Protein AF-A0A7S0RY29-F1 (afdb_monomer)

Structure (mmCIF, N/CA/C/O backbone):
data_AF-A0A7S0RY29-F1
#
_entry.id   AF-A0A7S0RY29-F1
#
loop_
_atom_site.group_PDB
_atom_site.id
_atom_site.type_symbol
_atom_site.label_atom_id
_atom_site.label_alt_id
_atom_site.label_comp_id
_atom_site.label_asym_id
_atom_site.label_entity_id
_atom_site.label_seq_id
_atom_site.pdbx_PDB_ins_code
_atom_site.Cartn_x
_atom_site.Cartn_y
_atom_site.Cartn_z
_atom_site.occupancy
_atom_site.B_iso_or_equiv
_atom_site.auth_seq_id
_atom_site.auth_comp_id
_atom_site.auth_asym_id
_atom_site.auth_atom_id
_atom_site.pdbx_PDB_model_num
ATOM 1 N N . GLU A 1 1 ? -33.280 8.550 38.405 1.00 62.25 1 GLU A N 1
ATOM 2 C CA . GLU A 1 1 ? -32.597 7.295 38.808 1.00 62.25 1 GLU A CA 1
ATOM 3 C C . GLU A 1 1 ? -31.683 7.374 40.043 1.00 62.25 1 GLU A C 1
ATOM 5 O O . GLU A 1 1 ? -31.258 6.324 40.507 1.00 62.25 1 GLU A O 1
ATOM 10 N N . LEU A 1 2 ? -31.363 8.556 40.596 1.00 63.81 2 LEU A N 1
ATOM 11 C CA . LEU A 1 2 ? -30.436 8.679 41.744 1.00 63.81 2 LEU A CA 1
ATOM 12 C C . LEU A 1 2 ? -31.112 9.072 43.069 1.00 63.81 2 LEU A C 1
ATOM 14 O O . LEU A 1 2 ? -30.532 8.877 44.129 1.00 63.81 2 LEU A O 1
ATOM 18 N N . GLY A 1 3 ? -32.338 9.603 43.023 1.00 67.25 3 GLY A N 1
ATOM 19 C CA . GLY A 1 3 ? -32.993 10.244 44.171 1.00 67.25 3 GLY A CA 1
ATOM 20 C C . GLY A 1 3 ? -33.421 9.327 45.324 1.00 67.25 3 GLY A C 1
ATOM 21 O O . GLY A 1 3 ? -33.945 9.834 46.305 1.00 67.25 3 GLY A O 1
ATOM 22 N N . GLY A 1 4 ? -33.217 8.008 45.223 1.00 82.62 4 GLY A N 1
ATOM 23 C CA . GLY A 1 4 ? -33.586 7.030 46.260 1.00 82.62 4 GLY A CA 1
ATOM 24 C C . GLY A 1 4 ? -32.445 6.113 46.708 1.00 82.62 4 GLY A C 1
ATOM 25 O O . GLY A 1 4 ? -32.696 5.125 47.389 1.00 82.62 4 GLY A O 1
ATOM 26 N N . MET A 1 5 ? -31.206 6.389 46.292 1.00 86.06 5 MET A N 1
ATOM 27 C CA . MET A 1 5 ? -30.058 5.537 46.610 1.00 86.06 5 MET A CA 1
ATOM 28 C C . MET A 1 5 ? -29.444 5.904 47.959 1.00 86.06 5 MET A C 1
ATOM 30 O O . MET A 1 5 ? -29.300 7.078 48.297 1.00 86.06 5 MET A O 1
ATOM 34 N N . THR A 1 6 ? -29.030 4.890 48.716 1.00 90.12 6 THR A N 1
ATOM 35 C CA . THR A 1 6 ? -28.281 5.105 49.956 1.00 90.12 6 THR A CA 1
ATOM 36 C C . THR A 1 6 ? -26.881 5.657 49.653 1.00 90.12 6 THR A C 1
ATOM 38 O O . THR A 1 6 ? -26.354 5.460 48.551 1.00 90.12 6 THR A O 1
ATOM 41 N N . PRO A 1 7 ? -26.213 6.299 50.627 1.00 86.81 7 PRO A N 1
ATOM 42 C CA . PRO A 1 7 ? -24.844 6.787 50.448 1.00 86.81 7 PRO A CA 1
ATOM 43 C C . PRO A 1 7 ? -23.861 5.697 49.988 1.00 86.81 7 PRO A C 1
ATOM 45 O O . PRO A 1 7 ? -22.971 5.965 49.183 1.00 86.81 7 PRO A O 1
ATOM 48 N N . GLY A 1 8 ? -24.046 4.454 50.451 1.00 91.19 8 GLY A N 1
ATOM 49 C CA . GLY A 1 8 ? -23.242 3.307 50.019 1.00 91.19 8 GLY A CA 1
ATOM 50 C C . GLY A 1 8 ? -23.459 2.962 48.544 1.00 91.19 8 GLY A C 1
ATOM 51 O O . GLY A 1 8 ? -22.493 2.845 47.794 1.00 91.19 8 GLY A O 1
ATOM 52 N N . GLN A 1 9 ? -24.720 2.907 48.106 1.00 87.88 9 GLN A N 1
ATOM 53 C CA . GLN A 1 9 ? -25.080 2.644 46.708 1.00 87.88 9 GLN A CA 1
ATOM 54 C C . GLN A 1 9 ? -24.578 3.746 45.764 1.00 87.88 9 GLN A C 1
ATOM 56 O O . GLN A 1 9 ? -24.099 3.455 44.668 1.00 87.88 9 GLN A O 1
ATOM 61 N N . LEU A 1 10 ? -24.634 5.010 46.196 1.00 89.31 10 LEU A N 1
ATOM 62 C CA . LEU A 1 10 ? -24.080 6.141 45.446 1.00 89.31 10 LEU A CA 1
ATOM 63 C C . LEU A 1 10 ? -22.563 6.019 45.281 1.00 89.31 10 LEU A C 1
ATOM 65 O O . LEU A 1 10 ? -22.044 6.224 44.183 1.00 89.31 10 LEU A O 1
ATOM 69 N N . LYS A 1 11 ? -21.853 5.647 46.351 1.00 92.19 11 LYS A N 1
ATOM 70 C CA . LYS A 1 11 ? -20.397 5.472 46.325 1.00 92.19 11 LYS A CA 1
ATOM 71 C C . LYS A 1 11 ? -19.980 4.328 45.403 1.00 92.19 11 LYS A C 1
ATOM 73 O O . LYS A 1 11 ? -19.025 4.470 44.644 1.00 92.19 11 LYS A O 1
ATOM 78 N N . GLU A 1 12 ? -20.714 3.222 45.430 1.00 93.25 12 GLU A N 1
ATOM 79 C CA . GLU A 1 12 ? -20.450 2.066 44.576 1.00 93.25 12 GLU A CA 1
ATOM 80 C C . GLU A 1 12 ? -20.734 2.358 43.099 1.00 93.25 12 GLU A C 1
ATOM 82 O O . GLU A 1 12 ? -19.894 2.081 42.243 1.00 93.25 12 GLU A O 1
ATOM 87 N N . ARG A 1 13 ? -21.850 3.032 42.792 1.00 91.12 13 ARG A N 1
ATOM 88 C CA . ARG A 1 13 ? -22.167 3.462 41.421 1.00 91.12 13 ARG A CA 1
ATOM 89 C C . ARG A 1 13 ? -21.156 4.485 40.897 1.00 91.12 13 ARG A C 1
ATOM 91 O O . ARG A 1 13 ? -20.759 4.406 39.737 1.00 91.12 13 ARG A O 1
ATOM 98 N N . GLY A 1 14 ? -20.701 5.405 41.751 1.00 93.94 14 GLY A N 1
ATOM 99 C CA . GLY A 1 14 ? -19.629 6.348 41.430 1.00 93.94 14 GLY A CA 1
ATOM 100 C C . GLY A 1 14 ? -18.310 5.640 41.121 1.00 93.94 14 GLY A C 1
ATOM 101 O O . GLY A 1 14 ? -17.666 5.954 40.124 1.00 93.94 14 GLY A O 1
ATOM 102 N N . ARG A 1 15 ? -17.941 4.629 41.915 1.00 95.69 15 ARG A N 1
ATOM 103 C CA . ARG A 1 15 ? -16.751 3.809 41.659 1.00 95.69 15 ARG A CA 1
ATOM 104 C C . ARG A 1 15 ? -16.855 3.056 40.332 1.00 95.69 15 ARG A C 1
ATOM 106 O O . ARG A 1 15 ? -15.938 3.140 39.524 1.00 95.69 15 ARG A O 1
ATOM 113 N N . ALA A 1 16 ? -17.988 2.401 40.080 1.00 95.44 16 ALA A N 1
ATOM 114 C CA . ALA A 1 16 ? -18.231 1.681 38.832 1.00 95.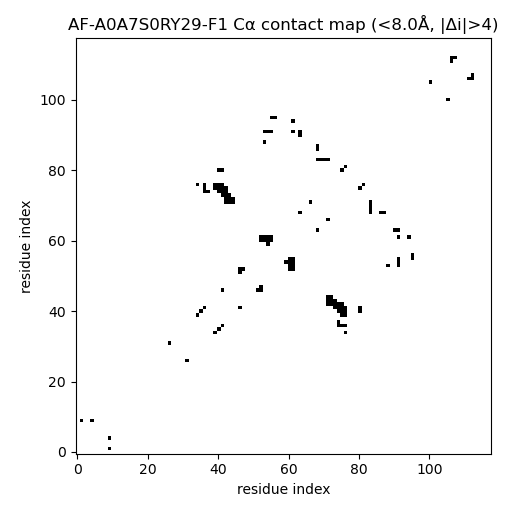44 16 ALA A CA 1
ATOM 115 C C . ALA A 1 16 ? -18.156 2.604 37.604 1.00 95.44 16 ALA A C 1
ATOM 117 O O . ALA A 1 16 ? -17.597 2.224 36.576 1.00 95.44 16 ALA A O 1
ATOM 118 N N . PHE A 1 17 ? -18.682 3.829 37.712 1.00 96.00 17 PHE A N 1
ATOM 119 C CA . PHE A 1 17 ? -18.562 4.826 36.652 1.00 96.00 17 PHE A CA 1
ATOM 120 C C . PHE A 1 17 ? -17.105 5.225 36.408 1.00 96.00 17 PHE A C 1
ATOM 122 O O . PHE A 1 17 ? -16.663 5.219 35.261 1.00 96.00 17 PHE A O 1
ATOM 129 N N . THR A 1 18 ? -16.356 5.543 37.467 1.00 96.94 18 THR A N 1
ATOM 130 C CA . THR A 1 18 ? -14.945 5.933 37.357 1.00 96.94 18 THR A CA 1
ATOM 131 C C . THR A 1 18 ? -14.111 4.824 36.724 1.00 96.94 18 THR A C 1
ATOM 133 O O . THR A 1 18 ? -13.371 5.090 35.778 1.00 96.94 18 THR A O 1
ATOM 136 N N . ASP A 1 19 ? -14.282 3.576 37.164 1.00 97.12 19 ASP A N 1
ATOM 137 C CA . ASP A 1 19 ? -13.571 2.426 36.597 1.00 97.12 19 ASP A CA 1
ATOM 138 C C . ASP A 1 19 ? -13.928 2.223 35.116 1.00 97.12 19 ASP A C 1
ATOM 140 O O . ASP A 1 19 ? -13.043 2.050 34.270 1.00 97.12 19 ASP A O 1
ATOM 144 N N . ALA A 1 20 ? -15.215 2.312 34.764 1.00 96.19 20 ALA A N 1
ATOM 145 C CA . ALA A 1 20 ? -15.667 2.194 33.380 1.00 96.19 20 ALA A CA 1
ATOM 146 C C . ALA A 1 20 ? -15.129 3.328 32.491 1.00 96.19 20 ALA A C 1
ATOM 148 O O . ALA A 1 20 ? -14.713 3.081 31.356 1.00 96.19 20 ALA A O 1
ATOM 149 N N . PHE A 1 21 ? -15.117 4.563 32.998 1.00 96.75 21 PHE A N 1
ATOM 150 C CA . PHE A 1 21 ? -14.587 5.724 32.292 1.00 96.75 21 PHE A CA 1
ATOM 151 C C . PHE A 1 21 ? -13.085 5.587 32.053 1.00 96.75 21 PHE A C 1
ATOM 153 O O . PHE A 1 21 ? -12.646 5.706 30.911 1.00 96.75 21 PHE A O 1
ATOM 160 N N . LEU A 1 22 ? -12.302 5.274 33.090 1.00 96.56 22 LEU A N 1
ATOM 161 C CA . LEU A 1 22 ? -10.850 5.122 32.978 1.00 96.56 22 LEU A CA 1
ATOM 162 C C . LEU A 1 22 ? -10.471 3.966 32.047 1.00 96.56 22 LEU A C 1
ATOM 164 O O . LEU A 1 22 ? -9.554 4.107 31.236 1.00 96.56 22 LEU A O 1
ATOM 168 N N . THR A 1 23 ? -11.214 2.858 32.093 1.00 93.81 23 THR A N 1
ATOM 169 C CA . THR A 1 23 ? -11.026 1.727 31.173 1.00 93.81 23 THR A CA 1
ATOM 170 C C . THR A 1 23 ? -11.247 2.152 29.721 1.00 93.81 23 THR A C 1
ATOM 172 O O . THR A 1 23 ? -10.404 1.903 28.858 1.00 93.81 23 THR A O 1
ATOM 175 N N . ARG A 1 24 ? -12.360 2.841 29.437 1.00 90.88 24 ARG A N 1
ATOM 176 C CA . ARG A 1 24 ? -12.674 3.325 28.084 1.00 90.88 24 ARG A CA 1
ATOM 177 C C . ARG A 1 24 ? -11.694 4.397 27.614 1.00 90.88 24 ARG A C 1
ATOM 179 O O . ARG A 1 24 ? -11.263 4.339 26.470 1.00 90.88 24 ARG A O 1
ATOM 186 N N . LEU A 1 25 ? -11.305 5.329 28.483 1.00 93.25 25 LEU A N 1
ATOM 187 C CA . LEU A 1 25 ? -10.307 6.356 28.179 1.00 93.25 25 LEU A CA 1
ATOM 188 C C . LEU A 1 25 ? -8.965 5.718 27.813 1.00 93.25 25 LEU A C 1
ATOM 190 O O . LEU A 1 25 ? -8.356 6.097 26.818 1.00 93.25 25 LE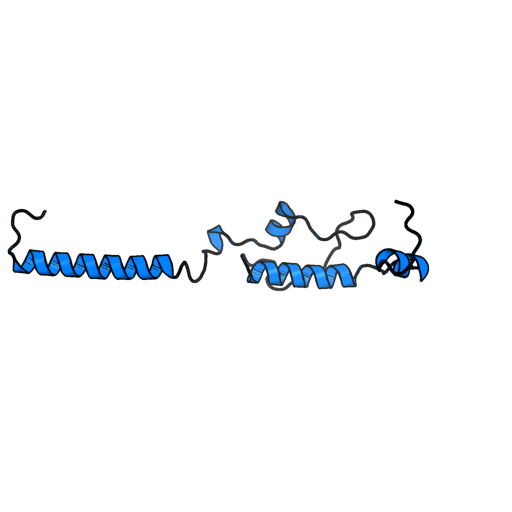U A O 1
ATOM 194 N N 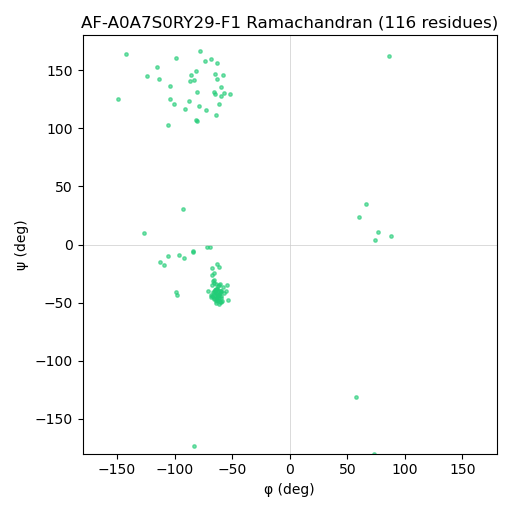. SER A 1 26 ? -8.546 4.705 28.571 1.00 89.62 26 SER A N 1
ATOM 195 C CA . SER A 1 26 ? -7.314 3.964 28.301 1.00 89.62 26 SER A CA 1
ATOM 196 C C . SER A 1 26 ? -7.364 3.273 26.940 1.00 89.62 26 SER A C 1
ATOM 198 O O . SER A 1 26 ? -6.397 3.356 26.192 1.00 89.62 26 SER A O 1
ATOM 200 N N . LEU A 1 27 ? -8.494 2.651 26.579 1.00 84.06 27 LEU A N 1
ATOM 201 C CA . LEU A 1 27 ? -8.699 2.053 25.252 1.00 84.06 27 LEU A CA 1
ATOM 202 C C . LEU A 1 27 ? -8.655 3.094 24.128 1.00 84.06 27 LEU A C 1
ATOM 204 O O . LEU A 1 27 ? -8.030 2.851 23.102 1.00 84.06 27 LEU A O 1
ATOM 208 N N . VAL A 1 28 ? -9.280 4.257 24.324 1.00 84.38 28 VAL A N 1
ATOM 209 C CA . VAL A 1 28 ? -9.269 5.346 23.336 1.00 84.38 28 VAL A CA 1
ATOM 210 C C . VAL A 1 28 ? -7.855 5.888 23.132 1.00 84.38 28 VAL A C 1
ATOM 212 O O . VAL A 1 28 ? -7.424 6.020 21.991 1.00 84.38 28 VAL A O 1
ATOM 215 N N . LEU A 1 29 ? -7.115 6.150 24.214 1.00 84.81 29 LEU A N 1
ATOM 216 C CA . LEU A 1 29 ? -5.732 6.638 24.148 1.00 84.81 29 LEU A CA 1
ATOM 217 C C . LEU A 1 29 ? -4.783 5.618 23.512 1.00 84.81 29 LEU A C 1
ATOM 219 O O . LEU A 1 29 ? -3.854 6.001 22.808 1.00 84.81 29 LEU A O 1
ATOM 223 N N . ARG A 1 30 ? -5.027 4.319 23.726 1.00 82.12 30 ARG A N 1
ATOM 224 C CA . ARG A 1 30 ? -4.290 3.240 23.051 1.00 82.12 30 ARG A CA 1
ATOM 225 C C . ARG A 1 30 ? -4.580 3.171 21.551 1.00 82.12 30 ARG A C 1
ATOM 227 O O . ARG A 1 30 ? -3.795 2.574 20.820 1.00 82.12 30 ARG A O 1
ATOM 234 N N . GLY A 1 31 ? -5.701 3.741 21.114 1.00 70.25 31 GLY A N 1
ATOM 235 C CA . GLY A 1 31 ? -6.233 3.580 19.769 1.00 70.25 31 GLY A CA 1
ATOM 236 C C . GLY A 1 31 ? -6.851 2.197 19.538 1.00 70.25 31 GLY A C 1
ATOM 237 O O . GLY A 1 31 ? -6.886 1.326 20.409 1.00 70.25 31 GLY A O 1
ATOM 238 N N . THR A 1 32 ? -7.358 1.978 18.327 1.00 64.25 32 THR A N 1
ATOM 239 C CA . THR A 1 32 ? -7.783 0.644 17.888 1.00 64.25 32 THR A CA 1
ATOM 240 C C . THR A 1 32 ? -6.547 -0.159 17.489 1.00 64.25 32 THR A C 1
ATOM 242 O O . THR A 1 32 ? -5.830 0.220 16.570 1.00 64.25 32 THR A O 1
ATOM 245 N N . ALA A 1 33 ? -6.293 -1.283 18.172 1.00 63.28 33 ALA A N 1
ATOM 246 C CA . ALA A 1 33 ? -5.163 -2.171 17.857 1.00 63.28 33 ALA A CA 1
ATOM 247 C C . ALA A 1 33 ? -5.243 -2.761 16.433 1.00 63.28 33 ALA A C 1
ATOM 249 O O . ALA A 1 33 ? -4.231 -3.179 15.879 1.00 63.28 33 ALA A O 1
ATOM 250 N N . GLY A 1 34 ? -6.437 -2.756 15.835 1.00 71.00 34 GLY A N 1
ATOM 251 C CA . GLY A 1 34 ? -6.651 -2.972 14.413 1.00 71.00 34 GLY A CA 1
ATOM 252 C C . GLY A 1 34 ? -7.880 -2.194 13.956 1.00 71.00 34 GLY A C 1
ATOM 253 O O . GLY A 1 34 ? -8.959 -2.337 14.534 1.00 71.00 34 GLY A O 1
ATOM 254 N N . ALA A 1 35 ? -7.723 -1.354 12.936 1.00 72.19 35 ALA A N 1
ATOM 255 C CA . ALA A 1 35 ? -8.855 -0.792 12.225 1.00 72.19 35 ALA A CA 1
ATOM 256 C C . ALA A 1 35 ? -9.650 -1.935 11.547 1.00 72.19 35 ALA A C 1
ATOM 258 O O . ALA A 1 35 ? -9.049 -2.900 11.063 1.00 72.19 35 ALA A O 1
ATOM 259 N N . PRO A 1 36 ? -10.989 -1.867 11.507 1.00 82.69 36 PRO A N 1
ATOM 260 C CA . PRO A 1 36 ? -11.793 -2.870 10.819 1.00 82.69 36 PRO A CA 1
ATOM 261 C C . PRO A 1 36 ? -11.459 -2.907 9.315 1.00 82.69 36 PRO A C 1
ATOM 263 O O . PRO A 1 36 ? -11.581 -1.893 8.619 1.00 82.69 36 PRO A O 1
ATOM 266 N N . THR A 1 37 ? -11.012 -4.061 8.805 1.00 83.81 37 THR A N 1
ATOM 267 C CA . THR A 1 37 ? -10.649 -4.243 7.383 1.00 83.81 37 THR A CA 1
ATOM 268 C C . THR A 1 37 ? -11.856 -4.111 6.459 1.00 83.81 37 THR A C 1
ATOM 270 O O . THR A 1 37 ? -11.711 -3.727 5.303 1.00 83.81 37 THR A O 1
ATOM 273 N N . ASP A 1 38 ? -13.058 -4.364 6.967 1.00 87.62 38 ASP A N 1
ATOM 274 C CA . ASP A 1 38 ? -14.324 -4.165 6.271 1.00 87.62 38 ASP A CA 1
ATOM 275 C C . ASP A 1 38 ? -14.641 -2.680 6.017 1.00 87.62 38 ASP A C 1
ATOM 277 O O . ASP A 1 38 ? -15.324 -2.342 5.046 1.00 87.62 38 ASP A O 1
ATOM 281 N N . LYS A 1 39 ? -14.114 -1.783 6.855 1.00 87.62 39 LYS A N 1
ATOM 282 C CA . LYS A 1 39 ? -14.316 -0.338 6.722 1.00 87.62 39 LYS A CA 1
ATOM 283 C C . LYS A 1 39 ? -13.159 0.360 6.017 1.00 87.62 39 LYS A C 1
ATOM 285 O O . LYS A 1 39 ? -13.395 1.229 5.184 1.00 87.62 39 LYS A O 1
ATOM 290 N N . PHE A 1 40 ? -11.928 -0.001 6.365 1.00 88.31 40 PHE A N 1
ATOM 291 C CA . PHE A 1 40 ? -10.730 0.719 5.921 1.00 88.31 40 PHE A CA 1
ATOM 292 C C . PHE A 1 40 ? -9.852 -0.080 4.965 1.00 88.31 40 PHE A C 1
ATOM 294 O O . PHE A 1 40 ? -8.970 0.498 4.343 1.00 88.31 40 PHE A O 1
ATOM 301 N N . GLY A 1 41 ? -10.064 -1.392 4.869 1.00 93.56 41 GLY A N 1
ATOM 302 C CA . GLY A 1 41 ? -9.249 -2.259 4.034 1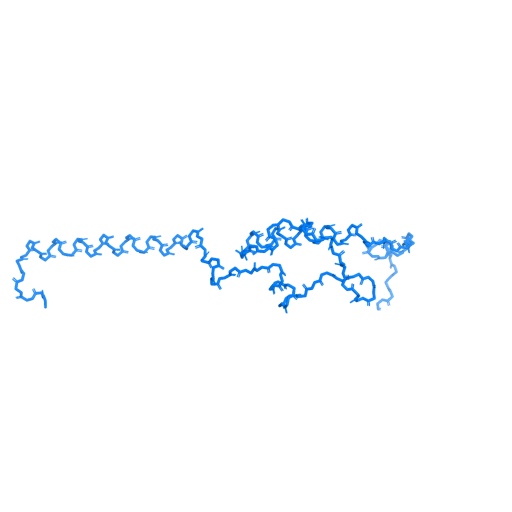.00 93.56 41 GLY A CA 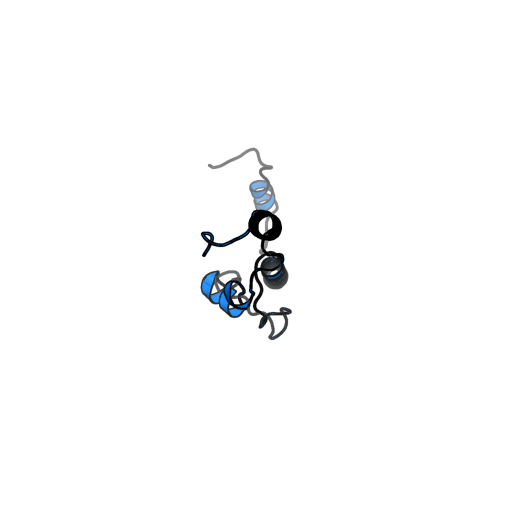1
ATOM 303 C C . GLY A 1 41 ? -9.657 -2.231 2.566 1.00 93.56 41 GLY A C 1
ATOM 304 O O . GLY A 1 41 ? -10.838 -2.117 2.232 1.00 93.56 41 GLY A O 1
ATOM 305 N N . GLU A 1 42 ? -8.670 -2.430 1.708 1.00 95.69 42 GLU A N 1
ATOM 306 C CA . GLU A 1 42 ? -8.786 -2.498 0.254 1.00 95.69 42 GLU A CA 1
ATOM 307 C C . GLU A 1 42 ? -8.223 -3.810 -0.267 1.00 95.69 42 GLU A C 1
ATOM 309 O O . GLU A 1 42 ? -7.246 -4.335 0.274 1.00 95.69 42 GLU A O 1
ATOM 314 N N . THR A 1 43 ? -8.837 -4.350 -1.311 1.00 95.94 43 THR A N 1
ATOM 315 C CA . THR A 1 43 ? -8.203 -5.358 -2.164 1.00 95.94 43 THR A CA 1
ATOM 316 C C . THR A 1 43 ? -7.222 -4.685 -3.125 1.00 95.94 43 THR A C 1
ATOM 318 O O . THR A 1 43 ? -7.259 -3.471 -3.302 1.00 95.94 43 THR A O 1
ATOM 321 N N . LEU A 1 44 ? -6.364 -5.463 -3.785 1.00 94.56 44 LEU A N 1
ATOM 322 C CA . LEU A 1 44 ? -5.476 -4.934 -4.826 1.00 94.56 44 LEU A CA 1
ATOM 323 C C . LEU A 1 44 ? -6.262 -4.253 -5.963 1.00 94.56 44 LEU A C 1
ATOM 325 O O . LEU A 1 44 ? -5.845 -3.228 -6.488 1.00 94.56 44 LEU A O 1
ATOM 329 N N . ALA A 1 45 ? -7.434 -4.791 -6.311 1.00 94.31 45 ALA A N 1
ATOM 330 C CA . ALA A 1 45 ? -8.298 -4.191 -7.324 1.00 94.31 45 ALA A CA 1
ATOM 331 C C . ALA A 1 45 ? -8.833 -2.815 -6.886 1.00 94.31 45 ALA A C 1
ATOM 333 O O . ALA A 1 45 ? -8.892 -1.896 -7.700 1.00 94.31 45 ALA A O 1
ATOM 334 N N . ASP A 1 46 ? -9.181 -2.658 -5.604 1.00 95.69 46 ASP A N 1
ATOM 335 C CA . ASP A 1 46 ? -9.598 -1.363 -5.051 1.00 95.69 46 ASP A CA 1
ATOM 336 C C . ASP A 1 46 ? -8.435 -0.358 -5.068 1.00 95.69 46 ASP A C 1
ATOM 338 O O . ASP A 1 46 ? -8.623 0.799 -5.450 1.00 95.69 46 ASP A O 1
ATOM 342 N N . GLU A 1 47 ? -7.225 -0.817 -4.725 1.00 94.25 47 GLU A N 1
ATOM 343 C CA . GLU A 1 47 ? -5.998 -0.011 -4.772 1.00 94.25 47 GLU A CA 1
ATOM 344 C C . GLU A 1 47 ? -5.739 0.513 -6.182 1.00 94.25 47 GLU A C 1
ATOM 346 O O . GLU A 1 47 ? -5.546 1.713 -6.363 1.00 94.25 47 GLU A O 1
ATOM 351 N N . HIS A 1 48 ? -5.814 -0.352 -7.197 1.00 93.69 48 HIS A N 1
ATOM 352 C CA . HIS A 1 48 ? -5.654 0.051 -8.595 1.00 93.69 48 HIS A CA 1
ATOM 353 C C . HIS A 1 48 ? -6.763 0.984 -9.070 1.00 93.69 48 HIS A C 1
ATOM 355 O O . HIS A 1 48 ? -6.487 1.939 -9.793 1.00 93.69 48 HIS A O 1
ATOM 361 N N . ALA A 1 49 ? -8.007 0.749 -8.649 1.00 93.69 49 ALA A N 1
ATOM 362 C CA . ALA A 1 49 ? -9.135 1.590 -9.030 1.00 93.69 49 ALA A CA 1
ATOM 363 C C . ALA A 1 49 ? -9.032 3.014 -8.457 1.00 93.69 49 ALA A C 1
ATOM 365 O O . ALA A 1 49 ? -9.491 3.962 -9.095 1.00 93.69 49 ALA A O 1
ATOM 366 N N . ARG A 1 50 ? -8.447 3.178 -7.262 1.00 92.06 50 ARG A N 1
ATOM 367 C CA . ARG A 1 50 ? -8.350 4.483 -6.583 1.00 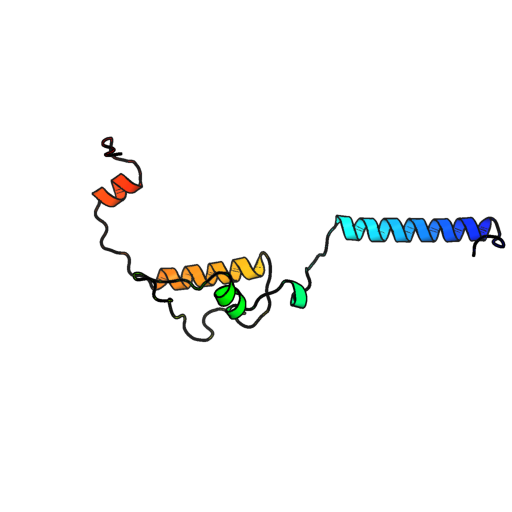92.06 50 ARG A CA 1
ATOM 368 C C . ARG A 1 50 ? -7.004 5.177 -6.757 1.00 92.06 50 ARG A C 1
ATOM 370 O O . ARG A 1 50 ? -6.974 6.395 -6.902 1.00 92.06 50 ARG A O 1
ATOM 377 N N . GLY A 1 51 ? -5.910 4.424 -6.695 1.00 88.81 51 GLY A N 1
ATOM 378 C CA . GLY A 1 51 ? -4.532 4.920 -6.730 1.00 88.81 51 GLY A CA 1
ATOM 379 C C . GLY A 1 51 ? -3.805 4.683 -8.054 1.00 88.81 51 GLY A C 1
ATOM 380 O O . GLY A 1 51 ? -2.736 5.252 -8.260 1.00 88.81 51 GLY A O 1
ATOM 381 N N . GLY A 1 52 ? -4.389 3.892 -8.957 1.00 90.88 52 GLY A N 1
ATOM 382 C CA . GLY A 1 52 ? -3.753 3.469 -10.201 1.00 90.88 52 GLY A CA 1
ATOM 383 C C . GLY A 1 52 ? -2.894 2.214 -10.033 1.00 90.88 52 GLY A C 1
ATOM 384 O O . GLY A 1 52 ? -2.525 1.823 -8.928 1.00 90.88 52 GLY A O 1
ATOM 385 N N . ALA A 1 53 ? -2.594 1.572 -11.159 1.00 90.38 53 ALA A N 1
ATOM 386 C CA . ALA A 1 53 ? -1.650 0.462 -11.245 1.00 90.38 53 ALA A CA 1
ATOM 387 C C . ALA A 1 53 ? -0.284 0.960 -11.737 1.00 90.38 53 ALA A C 1
ATOM 389 O O . ALA A 1 53 ? -0.194 2.014 -12.375 1.00 90.38 53 ALA A O 1
ATOM 390 N N . PHE A 1 54 ? 0.779 0.192 -11.493 1.00 91.69 54 PHE A N 1
ATOM 391 C CA . PHE A 1 54 ? 2.093 0.527 -12.041 1.00 91.69 54 PHE A CA 1
ATOM 392 C C . PHE A 1 54 ? 2.091 0.425 -13.567 1.00 91.69 54 PHE A C 1
ATOM 394 O O . PHE A 1 54 ? 1.661 -0.574 -14.147 1.00 91.69 54 PHE A O 1
ATOM 401 N N . THR A 1 55 ? 2.600 1.465 -14.221 1.00 90.94 55 THR A N 1
ATOM 402 C CA . THR A 1 55 ? 2.698 1.551 -15.680 1.00 90.94 55 THR A CA 1
ATOM 403 C C . THR A 1 55 ? 4.150 1.546 -16.126 1.00 90.94 55 THR A C 1
ATOM 405 O O . THR A 1 55 ? 5.004 2.164 -15.492 1.00 90.94 55 THR A O 1
ATOM 408 N N . GLY A 1 56 ? 4.419 0.880 -17.242 1.00 85.56 56 GLY A N 1
ATOM 409 C CA . GLY A 1 56 ? 5.719 0.888 -17.891 1.00 85.56 56 GLY A CA 1
ATOM 410 C C . GLY A 1 56 ? 5.908 2.108 -18.796 1.00 85.56 56 GLY A C 1
ATOM 411 O O . GLY A 1 56 ? 5.051 3.001 -18.857 1.00 85.56 56 GLY A O 1
ATOM 412 N N . PRO A 1 57 ? 7.025 2.137 -19.542 1.00 80.44 57 PRO A N 1
ATOM 413 C CA . PRO A 1 57 ? 7.262 3.137 -20.575 1.00 80.44 57 PRO A CA 1
ATOM 414 C C . PRO A 1 57 ? 6.079 3.206 -21.553 1.00 80.44 57 PRO A C 1
ATOM 416 O O . PRO A 1 57 ? 5.617 2.183 -22.054 1.00 80.44 57 PRO A O 1
ATOM 419 N N . GLY A 1 58 ? 5.564 4.411 -21.804 1.00 82.19 58 GLY A N 1
ATOM 420 C CA . GLY A 1 58 ? 4.394 4.623 -22.667 1.00 82.19 58 GLY A CA 1
ATOM 421 C C . GLY A 1 58 ? 3.034 4.551 -21.962 1.00 82.19 58 GLY A C 1
ATOM 422 O O . GLY A 1 58 ? 2.010 4.596 -22.637 1.00 82.19 58 GLY A O 1
ATOM 423 N N . GLY A 1 59 ? 2.997 4.460 -20.626 1.00 84.44 59 GLY A N 1
ATOM 424 C CA . GLY A 1 59 ? 1.753 4.544 -19.846 1.00 84.44 59 GLY A CA 1
ATOM 425 C C . GLY A 1 59 ? 0.894 3.276 -19.881 1.00 84.44 59 GLY A C 1
ATOM 426 O O . GLY A 1 59 ? -0.248 3.288 -19.428 1.00 84.44 59 GLY A O 1
ATOM 427 N N . VAL A 1 60 ? 1.433 2.175 -20.407 1.00 86.38 60 VAL A N 1
ATOM 428 C CA . VAL A 1 60 ? 0.760 0.873 -20.427 1.00 86.38 60 VAL A CA 1
ATOM 429 C C . VAL A 1 60 ? 0.921 0.206 -19.064 1.00 86.38 60 VAL A C 1
ATOM 431 O O . VAL A 1 60 ? 2.030 0.148 -18.532 1.00 86.38 60 VAL A O 1
ATOM 434 N N . ALA A 1 61 ? -0.173 -0.300 -18.493 1.00 86.19 61 ALA A N 1
ATOM 435 C CA . ALA A 1 61 ? -0.143 -1.023 -17.224 1.00 86.19 61 ALA A CA 1
ATOM 436 C C . ALA A 1 61 ? 0.762 -2.262 -17.309 1.00 86.19 61 ALA A C 1
ATOM 438 O O . ALA A 1 61 ? 0.701 -3.026 -18.274 1.00 86.19 61 ALA A O 1
ATOM 439 N N . ILE A 1 62 ? 1.592 -2.464 -16.288 1.00 88.88 62 ILE A N 1
ATOM 440 C CA . ILE A 1 62 ? 2.477 -3.623 -16.188 1.00 88.88 62 ILE A CA 1
ATOM 441 C C . ILE A 1 62 ? 1.655 -4.792 -15.656 1.00 88.88 62 ILE A C 1
ATOM 443 O O . ILE A 1 62 ? 1.280 -4.827 -14.485 1.00 88.88 62 ILE A O 1
ATOM 447 N N . ALA A 1 63 ? 1.352 -5.746 -16.533 1.00 85.06 63 ALA A N 1
ATOM 448 C CA . ALA A 1 63 ? 0.603 -6.933 -16.156 1.00 85.06 63 ALA A CA 1
ATOM 449 C C . ALA A 1 63 ? 1.480 -7.868 -15.313 1.00 85.06 63 ALA A C 1
ATOM 451 O O . ALA A 1 63 ? 2.469 -8.430 -15.787 1.00 85.06 63 ALA A O 1
ATOM 452 N N . LEU A 1 64 ? 1.093 -8.063 -14.055 1.00 85.12 64 LEU A N 1
ATOM 453 C CA . LEU A 1 64 ? 1.676 -9.099 -13.212 1.00 85.12 64 LEU A CA 1
ATOM 454 C C . LEU A 1 64 ? 0.947 -10.430 -13.450 1.00 85.12 64 LEU A C 1
ATOM 456 O O . LEU A 1 64 ? -0.262 -10.417 -13.683 1.00 85.12 64 LEU A O 1
ATOM 460 N N . PRO A 1 65 ? 1.642 -11.582 -13.382 1.00 84.31 65 PRO A N 1
ATOM 461 C CA . PRO A 1 65 ? 0.984 -12.879 -13.496 1.00 84.31 65 PRO A CA 1
ATOM 462 C C . PRO A 1 65 ? -0.101 -13.059 -12.428 1.00 84.31 65 PRO A C 1
ATOM 464 O O . PRO A 1 65 ? 0.054 -12.610 -11.287 1.00 84.31 65 PRO A O 1
ATOM 467 N N . ASP A 1 66 ? -1.176 -13.763 -12.777 1.00 78.25 66 ASP A N 1
ATOM 468 C CA . ASP A 1 66 ? -2.259 -14.044 -11.836 1.00 78.25 66 ASP A CA 1
ATOM 469 C C . ASP A 1 66 ? -1.737 -14.772 -10.593 1.00 78.25 66 ASP A C 1
ATOM 471 O O . ASP A 1 66 ? -1.002 -15.758 -10.669 1.00 78.25 66 ASP A O 1
ATOM 475 N N . GLY A 1 67 ? -2.110 -14.259 -9.420 1.00 81.00 67 GLY A N 1
ATOM 476 C CA . GLY A 1 67 ? -1.670 -14.800 -8.133 1.00 81.00 67 GLY A CA 1
ATOM 477 C C . GLY A 1 67 ? -0.214 -14.497 -7.765 1.00 81.00 67 GLY A C 1
ATOM 478 O O . GLY A 1 67 ? 0.238 -14.953 -6.717 1.00 81.00 67 GLY A O 1
ATOM 479 N N . ALA A 1 68 ? 0.517 -13.713 -8.564 1.00 86.75 68 ALA A N 1
ATOM 480 C CA . ALA A 1 68 ? 1.899 -13.353 -8.253 1.00 86.75 68 ALA A CA 1
ATOM 481 C C . ALA A 1 68 ? 2.011 -12.451 -7.013 1.00 86.75 68 ALA A C 1
ATOM 483 O O . ALA A 1 68 ? 2.990 -12.537 -6.269 1.00 86.75 68 ALA A O 1
ATOM 484 N N . LEU A 1 69 ? 0.994 -11.617 -6.768 1.00 92.00 69 LEU A N 1
ATOM 485 C CA . LEU A 1 69 ? 0.927 -10.781 -5.578 1.00 92.00 69 LEU A CA 1
ATOM 486 C C . LEU A 1 69 ? 0.188 -11.503 -4.439 1.00 92.00 69 LEU A C 1
ATOM 488 O O . LEU A 1 69 ? -1.015 -11.770 -4.560 1.00 92.00 69 LEU A O 1
ATOM 492 N N . PRO A 1 70 ? 0.854 -11.799 -3.309 1.00 90.75 70 PRO A N 1
ATO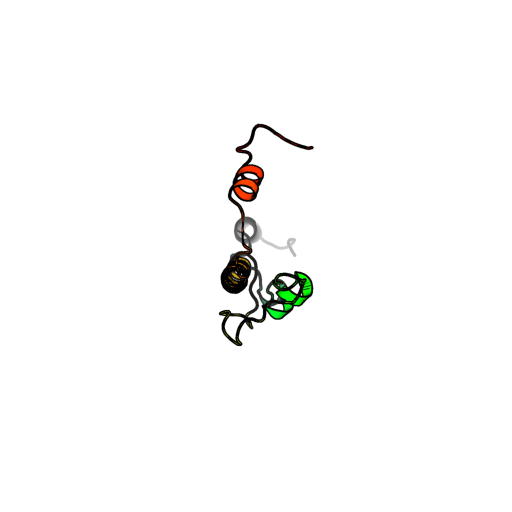M 493 C CA . PRO A 1 70 ? 0.193 -12.426 -2.177 1.00 90.75 70 PRO A CA 1
ATOM 494 C C . PRO A 1 70 ? -0.872 -11.495 -1.594 1.00 90.75 70 PRO A C 1
ATOM 496 O O . PRO A 1 70 ? -0.717 -10.273 -1.558 1.00 90.75 70 PRO A O 1
ATOM 499 N N . ASN A 1 71 ? -1.950 -12.091 -1.082 1.00 93.94 71 ASN A N 1
ATOM 500 C CA . ASN A 1 71 ? -3.053 -11.379 -0.433 1.00 93.94 71 ASN A CA 1
ATOM 501 C C . ASN A 1 71 ? -3.775 -10.367 -1.344 1.00 93.94 71 ASN A C 1
ATOM 503 O O . ASN A 1 71 ? -4.403 -9.444 -0.830 1.00 93.94 71 ASN A O 1
ATOM 507 N N . SER A 1 72 ? -3.722 -10.513 -2.672 1.00 93.94 72 SER A N 1
ATOM 508 C CA . SER A 1 72 ? -4.370 -9.591 -3.622 1.00 93.94 72 SER A CA 1
ATOM 509 C C . SER A 1 72 ? -5.877 -9.426 -3.373 1.00 93.94 72 SER A C 1
ATOM 511 O O . SER A 1 72 ? -6.388 -8.310 -3.388 1.00 93.94 72 SER A O 1
ATOM 513 N N . ALA A 1 73 ? -6.576 -10.517 -3.049 1.00 94.38 73 ALA A N 1
ATOM 514 C CA . ALA A 1 73 ? -8.008 -10.514 -2.737 1.00 94.38 73 ALA A CA 1
ATOM 515 C C . ALA A 1 73 ? -8.340 -10.155 -1.272 1.00 94.38 73 ALA A C 1
ATOM 517 O O . ALA A 1 73 ? -9.511 -10.026 -0.920 1.00 94.38 73 ALA A O 1
ATOM 518 N N . MET A 1 74 ? -7.342 -10.015 -0.390 1.00 94.75 74 MET A N 1
ATOM 519 C CA . MET A 1 74 ? -7.589 -9.664 1.012 1.00 94.75 74 MET A CA 1
ATOM 520 C C . MET A 1 74 ? -7.743 -8.154 1.171 1.00 94.75 74 MET A C 1
ATOM 522 O O . MET A 1 74 ? -6.997 -7.380 0.574 1.00 94.75 74 MET A O 1
ATOM 526 N N . ARG A 1 75 ? -8.662 -7.732 2.043 1.00 95.75 75 ARG A N 1
ATOM 527 C CA . ARG A 1 75 ? -8.825 -6.321 2.407 1.00 95.75 75 ARG A CA 1
ATOM 528 C C . ARG A 1 75 ? -7.779 -5.920 3.442 1.00 95.75 75 ARG A C 1
ATOM 530 O O . ARG A 1 75 ? -7.880 -6.311 4.604 1.00 95.75 75 ARG A O 1
ATOM 537 N N . LEU A 1 76 ? -6.773 -5.162 3.016 1.00 94.44 76 LEU A N 1
ATOM 538 C CA . LEU A 1 76 ? -5.647 -4.707 3.836 1.00 94.44 76 LEU A CA 1
ATOM 539 C C . LEU A 1 76 ? -5.672 -3.183 3.971 1.00 94.44 76 LEU A C 1
ATOM 541 O O . LEU A 1 76 ? -6.178 -2.499 3.091 1.00 94.44 76 LEU A O 1
ATOM 545 N N . TYR A 1 77 ? -5.122 -2.651 5.060 1.00 91.88 77 TYR A N 1
ATOM 546 C CA . TYR A 1 77 ? -4.966 -1.209 5.274 1.00 91.88 77 TYR A CA 1
ATOM 547 C C . TYR A 1 77 ? -3.634 -0.913 5.967 1.00 91.88 77 TYR A C 1
ATOM 549 O O . TYR A 1 77 ? -2.995 -1.805 6.541 1.00 91.88 77 TYR A O 1
ATOM 557 N N . GLY A 1 78 ? -3.221 0.354 5.930 1.00 90.50 78 GLY A N 1
ATOM 558 C CA . GLY A 1 78 ? -2.029 0.828 6.629 1.00 90.50 78 GLY A CA 1
ATOM 559 C C . GLY A 1 78 ? -0.772 0.070 6.194 1.00 90.50 78 GLY A C 1
ATOM 560 O O . GLY A 1 78 ? -0.525 -0.112 5.005 1.00 90.50 78 GLY A O 1
ATOM 561 N N . GLY A 1 79 ? 0.020 -0.403 7.160 1.00 91.56 79 GLY A N 1
ATOM 562 C CA . GLY A 1 79 ? 1.307 -1.051 6.883 1.00 91.56 79 GLY A CA 1
ATOM 563 C C . GLY A 1 79 ? 1.213 -2.326 6.037 1.00 91.56 79 GLY A C 1
ATOM 564 O O . GLY A 1 79 ? 2.089 -2.567 5.212 1.00 91.56 79 GLY A O 1
ATOM 565 N N . ALA A 1 80 ? 0.150 -3.124 6.187 1.00 92.19 80 ALA A N 1
ATOM 566 C CA . ALA A 1 80 ? -0.019 -4.357 5.411 1.00 92.19 80 ALA A CA 1
ATOM 567 C C . ALA A 1 80 ? -0.329 -4.070 3.933 1.00 92.19 80 ALA A C 1
ATOM 569 O O . ALA A 1 80 ? 0.217 -4.722 3.045 1.00 92.19 80 ALA A O 1
ATOM 570 N N . GLN A 1 81 ? -1.163 -3.060 3.679 1.00 93.88 81 GLN A N 1
ATOM 571 C CA . GLN A 1 81 ? -1.446 -2.561 2.334 1.00 93.88 81 GLN A CA 1
ATOM 572 C C . GLN A 1 81 ? -0.195 -1.931 1.708 1.00 93.88 81 GLN A C 1
ATOM 574 O O . GLN A 1 81 ? 0.168 -2.281 0.590 1.00 93.88 81 GLN A O 1
ATOM 579 N N . PHE A 1 82 ? 0.533 -1.091 2.453 1.00 93.69 82 PHE A N 1
ATOM 580 C CA . PHE A 1 82 ? 1.801 -0.528 1.982 1.00 93.69 82 PHE A CA 1
ATOM 581 C C . PHE A 1 82 ? 2.810 -1.624 1.615 1.00 93.69 82 PHE A C 1
ATOM 583 O O . PHE A 1 82 ? 3.464 -1.555 0.579 1.00 93.69 82 PHE A O 1
ATOM 590 N N . HIS A 1 83 ? 2.908 -2.677 2.428 1.00 95.69 83 HIS A N 1
ATOM 591 C CA . HIS A 1 83 ? 3.791 -3.801 2.139 1.00 95.69 83 HIS A CA 1
ATOM 592 C C . HIS A 1 83 ? 3.396 -4.535 0.847 1.00 95.69 83 HIS A C 1
ATOM 594 O O . HIS A 1 83 ? 4.275 -4.926 0.077 1.00 95.69 83 HIS A O 1
ATOM 600 N N . ARG A 1 84 ? 2.092 -4.706 0.582 1.00 95.50 84 ARG A N 1
ATOM 601 C CA . ARG A 1 84 ? 1.594 -5.259 -0.688 1.00 95.50 84 ARG A CA 1
ATOM 602 C C . ARG A 1 84 ? 1.966 -4.358 -1.869 1.00 95.50 84 ARG A C 1
ATOM 604 O O . ARG A 1 84 ? 2.551 -4.861 -2.823 1.00 95.50 84 ARG A O 1
ATOM 611 N N . ALA A 1 85 ? 1.737 -3.050 -1.766 1.00 94.12 85 ALA A N 1
ATOM 612 C CA . ALA A 1 85 ? 2.118 -2.085 -2.799 1.00 94.12 85 ALA A CA 1
ATOM 613 C C . ALA A 1 85 ? 3.635 -2.086 -3.078 1.00 94.12 85 ALA A C 1
ATOM 615 O O . ALA A 1 85 ? 4.062 -2.050 -4.227 1.00 94.12 85 ALA A O 1
ATOM 616 N N . MET A 1 86 ? 4.474 -2.206 -2.044 1.00 94.88 86 MET A N 1
ATOM 617 C CA . MET A 1 86 ? 5.929 -2.316 -2.212 1.00 94.88 86 MET A CA 1
ATOM 618 C C . MET A 1 86 ? 6.356 -3.630 -2.876 1.00 94.88 86 MET A C 1
ATOM 620 O O . MET A 1 86 ? 7.338 -3.648 -3.622 1.00 94.88 86 MET A O 1
ATOM 624 N N . ALA A 1 87 ? 5.652 -4.732 -2.605 1.00 94.19 87 ALA A N 1
ATOM 625 C CA . ALA A 1 87 ? 5.880 -5.992 -3.305 1.00 94.19 87 ALA A CA 1
ATOM 626 C C . ALA A 1 87 ? 5.532 -5.852 -4.792 1.00 94.19 87 ALA A C 1
ATOM 628 O O . ALA A 1 87 ? 6.328 -6.249 -5.641 1.00 94.19 87 ALA A O 1
ATOM 629 N N . GLU A 1 88 ? 4.401 -5.217 -5.095 1.00 94.44 88 GLU A N 1
ATOM 630 C CA . GLU A 1 88 ? 3.973 -4.938 -6.465 1.00 94.44 88 GLU A CA 1
ATOM 631 C C . GLU A 1 88 ? 4.984 -4.069 -7.208 1.00 94.44 88 GLU A C 1
ATOM 633 O O . GLU A 1 88 ? 5.445 -4.449 -8.280 1.00 94.44 88 GLU A O 1
ATOM 638 N N . PHE A 1 89 ? 5.410 -2.962 -6.595 1.00 93.38 89 PHE A N 1
ATOM 639 C CA . PHE A 1 89 ? 6.417 -2.061 -7.148 1.00 93.38 89 PHE A CA 1
ATOM 640 C C . PHE A 1 89 ? 7.705 -2.798 -7.529 1.00 93.38 89 PHE A C 1
ATOM 642 O O . PHE A 1 89 ? 8.219 -2.627 -8.632 1.00 93.38 89 PHE A O 1
ATOM 649 N N . ARG A 1 90 ? 8.227 -3.648 -6.634 1.00 92.75 90 ARG A N 1
ATOM 650 C CA . ARG A 1 90 ? 9.451 -4.423 -6.897 1.00 92.75 90 ARG A CA 1
ATOM 651 C C . ARG A 1 90 ? 9.292 -5.352 -8.094 1.00 92.75 90 ARG A C 1
ATOM 653 O O . ARG A 1 90 ? 10.216 -5.470 -8.894 1.00 92.75 90 ARG A O 1
ATOM 660 N N . MET A 1 91 ? 8.139 -6.006 -8.211 1.00 91.69 91 MET A N 1
ATOM 661 C CA . MET A 1 91 ? 7.846 -6.872 -9.349 1.00 91.69 91 MET A CA 1
ATOM 662 C C . MET A 1 91 ? 7.706 -6.069 -10.640 1.00 91.69 91 MET A C 1
ATOM 664 O O . MET A 1 91 ? 8.289 -6.449 -11.649 1.00 91.69 91 MET A O 1
ATOM 668 N N . ALA A 1 92 ? 6.989 -4.947 -10.591 1.00 91.19 92 ALA A N 1
ATOM 669 C CA . ALA A 1 92 ? 6.759 -4.071 -11.728 1.00 91.19 92 ALA A CA 1
ATOM 670 C C . ALA A 1 92 ? 8.074 -3.493 -12.274 1.00 91.19 92 ALA A C 1
ATOM 672 O O . ALA A 1 92 ? 8.362 -3.643 -13.457 1.00 91.19 92 ALA A O 1
ATOM 673 N N . VAL A 1 93 ? 8.919 -2.914 -11.413 1.00 89.25 93 VAL A N 1
ATOM 674 C CA . VAL A 1 93 ? 10.232 -2.375 -11.815 1.00 89.25 93 VAL A CA 1
ATOM 675 C C . VAL A 1 93 ? 11.146 -3.466 -12.365 1.00 89.25 93 VAL A C 1
ATOM 677 O O . VAL A 1 93 ? 11.871 -3.218 -13.322 1.00 89.25 93 VAL A O 1
ATOM 680 N N . GLY A 1 94 ? 11.076 -4.686 -11.826 1.00 88.25 94 GLY A N 1
ATOM 681 C CA . GLY A 1 94 ? 11.832 -5.826 -12.350 1.00 88.25 94 GLY A CA 1
ATOM 682 C C . GLY A 1 94 ? 11.458 -6.236 -13.781 1.00 88.25 94 GLY A C 1
ATOM 683 O O . GLY A 1 94 ? 12.226 -6.954 -14.416 1.00 88.25 94 GLY A O 1
ATOM 684 N N . GLN A 1 95 ? 10.308 -5.793 -14.297 1.00 86.69 95 GLN A N 1
ATOM 685 C CA . GLN A 1 95 ? 9.880 -6.036 -15.678 1.00 86.69 95 GLN A CA 1
ATOM 686 C C . GLN A 1 95 ? 10.212 -4.882 -16.633 1.00 86.69 95 GLN A C 1
ATOM 688 O O . GLN A 1 95 ? 10.045 -5.025 -17.844 1.00 86.69 95 GLN A O 1
ATOM 693 N N . ILE A 1 96 ? 10.672 -3.739 -16.119 1.00 85.69 96 ILE A N 1
ATOM 694 C CA . ILE A 1 96 ? 11.037 -2.590 -16.947 1.00 85.69 96 ILE A CA 1
ATOM 695 C C . ILE A 1 96 ? 12.495 -2.754 -17.374 1.00 85.69 96 ILE A C 1
ATOM 697 O O . ILE A 1 96 ? 13.391 -2.855 -16.537 1.00 85.69 96 ILE A O 1
ATOM 701 N N . SER A 1 97 ? 12.747 -2.749 -18.686 1.00 83.50 97 SER A N 1
ATOM 702 C CA . SER A 1 97 ? 14.119 -2.647 -19.186 1.00 83.50 97 SER A CA 1
ATOM 703 C C . SER A 1 97 ? 14.686 -1.290 -18.802 1.00 83.50 97 SER A C 1
ATOM 705 O O . SER A 1 97 ? 14.072 -0.259 -19.085 1.00 83.50 97 SER A O 1
ATOM 707 N N . CYS A 1 98 ? 15.872 -1.292 -18.199 1.00 77.38 98 CYS A N 1
ATOM 708 C CA . CYS A 1 98 ? 16.630 -0.063 -18.039 1.00 77.38 98 CYS A CA 1
ATOM 709 C C . CYS A 1 98 ? 16.913 0.501 -19.444 1.00 77.38 98 CYS A C 1
ATOM 711 O O . CYS A 1 98 ? 17.373 -0.265 -20.299 1.00 77.38 98 CYS A O 1
ATOM 713 N N . PRO A 1 99 ? 16.595 1.775 -19.720 1.00 80.69 99 PRO A N 1
ATOM 714 C CA . PRO A 1 99 ? 17.033 2.409 -20.953 1.00 80.69 99 PRO A CA 1
ATOM 715 C C . PRO A 1 99 ? 18.565 2.487 -20.982 1.00 80.69 99 PRO A C 1
ATOM 717 O O . PRO A 1 99 ? 19.214 2.478 -19.933 1.00 80.69 99 PRO A O 1
ATOM 720 N N . ASP A 1 100 ? 19.140 2.575 -22.180 1.00 85.44 100 ASP A N 1
ATOM 721 C CA . ASP A 1 100 ? 20.566 2.859 -22.320 1.00 85.44 100 ASP A CA 1
ATOM 722 C C . ASP A 1 100 ? 20.839 4.259 -21.759 1.00 85.44 100 ASP A C 1
ATOM 724 O O . ASP A 1 100 ? 20.374 5.256 -22.305 1.00 85.44 100 ASP A O 1
ATOM 728 N N . LEU A 1 101 ? 21.557 4.311 -20.637 1.00 86.19 101 LEU A N 1
ATOM 729 C CA . LEU A 1 101 ? 21.948 5.545 -19.963 1.00 86.19 101 LEU A CA 1
ATOM 730 C C . LEU A 1 101 ? 23.424 5.819 -20.237 1.00 86.19 101 LEU A C 1
ATOM 732 O O . LEU A 1 101 ? 24.291 4.982 -19.964 1.00 86.19 101 LEU A O 1
ATOM 736 N N . SER A 1 102 ? 23.724 7.006 -20.749 1.00 89.50 102 SER A N 1
ATOM 737 C CA . SER A 1 102 ? 25.096 7.474 -20.906 1.00 89.50 102 SER A CA 1
ATOM 738 C C . SER A 1 102 ? 25.711 7.866 -19.557 1.00 89.50 102 SER A C 1
ATOM 740 O O . SER A 1 102 ? 25.027 8.192 -18.585 1.00 89.50 102 SER A O 1
ATOM 742 N N . ARG A 1 103 ? 27.048 7.873 -19.490 1.00 86.31 103 ARG A N 1
ATOM 743 C CA . ARG A 1 103 ? 27.776 8.338 -18.298 1.00 86.31 103 ARG A CA 1
ATOM 744 C C . ARG A 1 103 ? 27.473 9.806 -17.975 1.00 86.31 103 ARG A C 1
ATOM 746 O O . ARG A 1 103 ? 27.450 10.161 -16.802 1.00 86.31 103 ARG A O 1
ATOM 753 N N . GLU A 1 104 ? 27.248 10.619 -19.004 1.00 85.81 104 GLU A N 1
ATOM 754 C CA . GLU A 1 104 ? 26.915 12.043 -18.894 1.00 85.81 104 GLU A CA 1
ATOM 755 C C . GLU A 1 104 ? 25.525 12.238 -18.278 1.00 85.81 104 GLU A C 1
ATOM 757 O O . GLU A 1 104 ? 25.381 12.995 -17.327 1.00 85.81 104 GLU A O 1
ATOM 762 N N . GLU A 1 105 ? 24.513 11.484 -18.720 1.00 87.00 105 GLU A N 1
ATOM 763 C CA . GLU A 1 105 ? 23.168 11.534 -18.124 1.00 87.00 105 GLU A CA 1
ATOM 764 C C . GLU A 1 105 ? 23.177 11.146 -16.643 1.00 87.00 105 GLU A C 1
ATOM 766 O O . GLU A 1 105 ? 22.507 11.778 -15.825 1.00 87.00 105 GLU A O 1
ATOM 771 N N . VAL A 1 106 ? 23.975 10.138 -16.279 1.00 85.81 106 VAL A N 1
ATOM 772 C CA . VAL A 1 106 ? 24.148 9.742 -14.877 1.00 85.81 106 VAL A CA 1
ATOM 773 C C . VAL A 1 106 ? 24.858 10.841 -14.079 1.00 85.81 106 VAL A C 1
ATOM 775 O O . VAL A 1 106 ? 24.416 11.168 -12.980 1.00 85.81 106 VAL A O 1
ATOM 778 N N . ALA A 1 107 ? 25.929 11.437 -14.615 1.00 86.19 107 ALA A N 1
ATOM 779 C CA . ALA A 1 107 ? 26.663 12.518 -13.955 1.00 86.19 107 ALA A CA 1
ATOM 780 C C . ALA A 1 107 ? 25.786 13.763 -13.736 1.00 86.19 107 ALA A C 1
ATOM 782 O O . ALA A 1 107 ? 25.749 14.290 -12.621 1.00 86.19 107 ALA A O 1
ATOM 783 N N . ASN A 1 108 ? 25.011 14.152 -14.750 1.00 84.38 108 ASN A N 1
ATOM 784 C CA . ASN A 1 108 ? 24.049 15.251 -14.688 1.00 84.38 108 ASN A CA 1
ATOM 785 C C . ASN A 1 108 ? 22.957 14.991 -13.642 1.00 84.38 108 ASN A C 1
ATOM 787 O O . ASN A 1 108 ? 22.686 15.850 -12.805 1.00 84.38 108 ASN A O 1
ATOM 791 N N . ALA A 1 109 ? 22.374 13.787 -13.620 1.00 84.62 109 ALA A N 1
ATOM 792 C CA . ALA A 1 109 ? 21.359 13.418 -12.630 1.00 84.62 109 ALA A CA 1
ATOM 793 C C . ALA A 1 109 ? 21.912 13.360 -11.191 1.00 84.62 109 ALA A C 1
ATOM 795 O O . ALA A 1 109 ? 21.184 13.629 -10.235 1.00 84.62 109 ALA A O 1
ATOM 796 N N . CYS A 1 110 ? 23.194 13.020 -11.026 1.00 84.81 110 CYS A N 1
ATOM 797 C CA . CYS A 1 110 ? 23.885 13.018 -9.735 1.00 84.81 110 CYS A CA 1
ATOM 798 C C . CYS A 1 110 ? 24.432 14.395 -9.320 1.00 84.81 110 CYS A C 1
ATOM 800 O O . CYS A 1 110 ? 24.942 14.513 -8.205 1.00 84.81 110 CYS A O 1
ATOM 802 N N . GLY A 1 111 ? 24.338 15.413 -10.183 1.00 77.56 111 GLY A N 1
ATOM 803 C CA . GLY A 1 111 ? 24.864 16.754 -9.921 1.00 77.56 111 GLY A CA 1
ATOM 804 C C . GLY A 1 111 ? 26.392 16.805 -9.836 1.00 77.56 111 GLY A C 1
ATOM 805 O O . GLY A 1 111 ? 26.928 17.533 -9.006 1.00 77.56 111 GLY A O 1
ATOM 806 N N . LEU A 1 112 ? 27.087 15.984 -10.631 1.00 71.69 112 LEU A N 1
ATOM 807 C CA . LEU A 1 112 ? 28.550 15.856 -10.612 1.00 71.69 112 LEU A CA 1
ATOM 808 C C . LEU A 1 112 ? 29.281 16.783 -11.599 1.00 71.69 112 LEU A C 1
ATOM 810 O O . LEU A 1 112 ? 30.499 16.900 -11.482 1.00 71.69 112 LEU A O 1
ATOM 814 N N . ASP A 1 113 ? 28.574 17.431 -12.530 1.00 63.06 113 ASP A N 1
ATOM 815 C CA . ASP A 1 113 ? 29.157 18.380 -13.489 1.00 63.06 113 ASP A CA 1
ATOM 816 C C . ASP A 1 113 ? 28.845 19.846 -13.115 1.00 63.06 113 ASP A C 1
ATOM 818 O O . ASP A 1 113 ? 27.715 20.187 -12.764 1.00 63.06 113 ASP A O 1
ATOM 822 N N . ASP A 1 114 ? 29.860 20.718 -13.221 1.00 58.56 114 ASP A N 1
ATOM 823 C CA . ASP A 1 114 ? 29.828 22.164 -12.899 1.00 58.56 114 ASP A CA 1
ATOM 824 C C . ASP A 1 114 ? 29.026 23.020 -13.912 1.00 58.56 114 ASP A C 1
ATOM 826 O O . ASP A 1 114 ? 28.910 24.238 -13.756 1.00 58.56 114 ASP A O 1
ATOM 830 N N . ALA A 1 115 ? 28.493 22.417 -14.979 1.00 58.34 115 ALA A N 1
ATOM 831 C CA . ALA A 1 115 ? 27.715 23.107 -16.004 1.00 58.34 115 ALA A CA 1
ATOM 832 C C . ALA A 1 115 ? 26.225 22.780 -15.849 1.00 58.34 115 ALA A C 1
ATOM 834 O O . ALA A 1 115 ? 25.762 21.710 -16.234 1.00 58.34 115 ALA A O 1
ATOM 835 N N . HIS A 1 116 ? 25.474 23.725 -15.288 1.00 62.31 116 HIS A N 1
ATOM 836 C CA . HIS A 1 116 ? 24.015 23.679 -15.221 1.00 62.31 116 HIS A CA 1
ATOM 837 C C . HIS A 1 116 ? 23.446 24.582 -16.324 1.00 62.31 116 HIS A C 1
ATOM 839 O O . HIS A 1 116 ? 23.736 25.777 -16.331 1.00 62.31 116 HIS A O 1
ATOM 845 N N . ASP A 1 117 ? 22.645 24.044 -17.245 1.00 54.03 117 ASP A N 1
ATOM 846 C CA . ASP A 1 117 ? 21.945 24.810 -18.291 1.00 54.03 117 ASP A CA 1
ATOM 847 C C . ASP A 1 117 ? 20.520 25.233 -17.877 1.00 54.03 117 ASP A C 1
ATOM 849 O O . ASP A 1 117 ? 19.634 25.375 -18.720 1.00 54.03 117 ASP A O 1
ATOM 853 N N . GLY A 1 118 ? 20.315 25.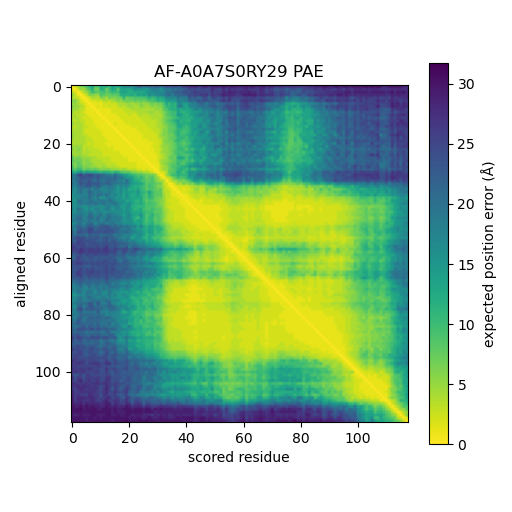446 -16.571 1.00 53.66 118 GLY A N 1
ATOM 854 C CA . GLY A 1 118 ? 19.064 25.964 -16.005 1.00 53.66 118 GLY A CA 1
ATOM 855 C C . GLY A 1 118 ? 18.723 27.383 -16.448 1.00 53.66 118 GLY A C 1
ATOM 856 O O . GLY A 1 118 ? 19.651 28.216 -16.566 1.00 53.66 118 GLY A O 1
#

Foldseek 3Di:
DPPPDDPVRVVV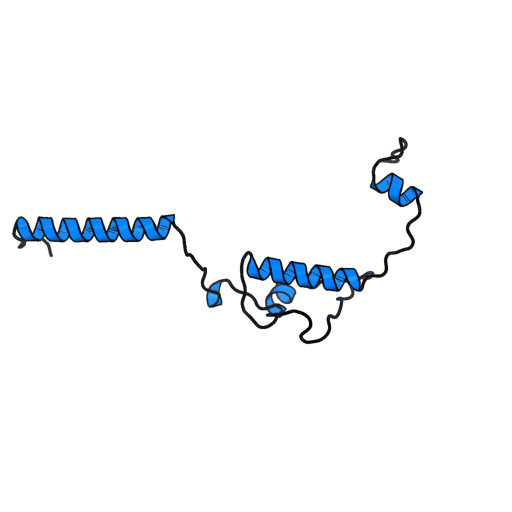VVVVVVVVVVVVVVDVVVPDPDDPLVVAFDALVRCCVPVNADAAPPRHHQDDPPPPQPCNVPGDHDPVVVVSVVSRVVVRVVPYDDPDDDPVNVCVVVVNDPDDPD

pLDDT: mean 86.37, std 9.99, range [53.66, 97.12]

Sequence (118 aa):
ELGGMTPGQLKERGRAFTDAFLTRLSLVLRGTAGAPTDKFGETLADEHARGGAFTGPGGVAIALPDGALPNSAMRLYGGAQFHRAMAEFRMAVGQISCPDLSREEVANACGLDDAHDG

Secondary structure (DSSP, 8-state):
--TT--HHHHHHHHHHHHHHHHHHHHHHHH--SS--HHHH-B-HHHHHHHH---B-TTS-B--PPTT-STTTTS-B-HHHHHHHHHHHHHHHHHTSPPP---HHHHHHHTT-SS----

Mean predicted aligned error: 12.05 Å

Radius of gyration: 27.96 Å; Cα contacts (8 Å, |Δi|>4): 69; chains: 1; bounding box: 63×41×73 Å

Solvent-accessible surface area (backbone atoms only — not comparable to full-atom values): 7370 Å² total; per-residue (Å²): 142,67,94,82,60,52,74,66,56,49,53,51,53,50,49,53,48,52,54,51,48,53,53,51,51,51,46,59,75,68,46,71,94,64,76,59,40,91,79,66,27,38,27,49,68,52,44,33,74,76,74,51,69,65,53,45,90,90,72,45,70,59,83,71,62,90,79,70,57,76,67,40,86,43,51,32,44,69,72,63,34,51,51,44,53,52,52,49,49,55,54,51,56,72,71,51,78,80,73,95,74,53,74,63,61,53,33,57,75,68,66,71,58,96,77,77,92,124

Organism: NCBI:txid1034604